Protein AF-A0A1D2MEU1-F1 (afdb_monomer)

Secondary structure (DSSP, 8-state):
--HHHHHHHHHHHHHTS-HHHHHHHHHHHHHHHHHHHHHHHHHHHHHHHHTTT---GGGTTT--HHHHHHHHHHHHHHHHHHHHHHHHHHHHHHHHHHTTHHHHHHHHHHHHHHHT----TTS-HHHHHHHHHHHHHHHHHHHHHHHHHHHIIIII--

Structure (mmCIF, N/CA/C/O backbone):
data_AF-A0A1D2MEU1-F1
#
_entry.id   AF-A0A1D2MEU1-F1
#
loop_
_atom_site.group_PDB
_atom_site.id
_atom_site.type_symbol
_atom_site.label_atom_id
_atom_site.label_alt_id
_atom_site.label_comp_id
_atom_site.label_asym_id
_atom_site.label_entity_id
_atom_site.label_seq_id
_atom_site.pdbx_PDB_ins_code
_atom_site.Cartn_x
_atom_site.Cartn_y
_atom_site.Cartn_z
_atom_site.occupancy
_atom_site.B_iso_or_equiv
_atom_site.auth_seq_id
_atom_site.auth_comp_id
_atom_site.auth_asym_id
_atom_site.auth_atom_id
_atom_site.pdbx_PDB_model_num
ATOM 1 N N . MET A 1 1 ? 34.709 -30.622 0.013 1.00 57.91 1 MET A N 1
ATOM 2 C CA . MET A 1 1 ? 33.712 -29.890 -0.791 1.00 57.91 1 MET A CA 1
ATOM 3 C C . MET A 1 1 ? 33.983 -28.413 -0.569 1.00 57.91 1 MET A C 1
ATOM 5 O O . MET A 1 1 ? 33.952 -27.980 0.578 1.00 57.91 1 MET A O 1
ATOM 9 N N . GLY A 1 2 ? 34.465 -27.713 -1.595 1.00 77.00 2 GLY A N 1
ATOM 10 C CA . GLY A 1 2 ? 34.998 -26.356 -1.444 1.00 77.00 2 GLY A CA 1
ATOM 11 C C . GLY A 1 2 ? 33.881 -25.321 -1.337 1.00 77.00 2 GLY A C 1
ATOM 12 O O . GLY A 1 2 ? 32.861 -25.450 -2.004 1.00 77.00 2 GLY A O 1
ATOM 13 N N . ILE A 1 3 ? 34.087 -24.272 -0.540 1.00 77.25 3 ILE A N 1
ATOM 14 C CA . ILE A 1 3 ? 33.124 -23.171 -0.345 1.00 77.25 3 ILE A CA 1
ATOM 15 C C . ILE A 1 3 ? 32.675 -22.564 -1.693 1.00 77.25 3 ILE A C 1
ATOM 17 O O . ILE A 1 3 ? 31.508 -22.230 -1.859 1.00 77.25 3 ILE A O 1
ATOM 21 N N . GLY A 1 4 ? 33.562 -22.495 -2.695 1.00 82.38 4 GLY A N 1
ATOM 22 C CA . GLY A 1 4 ? 33.220 -22.014 -4.042 1.00 82.38 4 GLY A CA 1
ATOM 23 C C . GLY A 1 4 ? 32.235 -22.909 -4.805 1.00 82.38 4 GLY A C 1
ATOM 24 O O . GLY A 1 4 ? 31.395 -22.407 -5.537 1.00 82.38 4 GLY A O 1
ATOM 25 N N . GLU A 1 5 ? 32.275 -24.222 -4.586 1.00 81.56 5 GLU A N 1
ATOM 26 C CA . GLU A 1 5 ? 31.360 -25.182 -5.215 1.00 81.56 5 GLU A CA 1
ATOM 27 C C . GLU A 1 5 ? 29.946 -25.051 -4.625 1.00 81.56 5 GLU A C 1
ATOM 29 O O . GLU A 1 5 ? 28.956 -25.106 -5.350 1.00 81.56 5 GLU A O 1
ATOM 34 N N . GLN A 1 6 ? 29.860 -24.773 -3.318 1.00 79.69 6 GLN A N 1
ATOM 35 C CA . GLN A 1 6 ? 28.602 -24.463 -2.636 1.00 79.69 6 GLN A CA 1
ATOM 36 C C . GLN A 1 6 ? 28.006 -23.128 -3.105 1.00 79.69 6 GLN A C 1
ATOM 38 O O . GLN A 1 6 ? 26.796 -23.037 -3.286 1.00 79.69 6 GLN A O 1
ATOM 43 N N . ILE A 1 7 ? 28.832 -22.104 -3.349 1.00 82.62 7 ILE A N 1
ATOM 44 C CA . ILE A 1 7 ? 28.368 -20.807 -3.870 1.00 82.62 7 ILE A CA 1
ATOM 45 C C . ILE A 1 7 ? 27.795 -20.961 -5.285 1.00 82.62 7 ILE A C 1
ATOM 47 O O . ILE A 1 7 ? 26.694 -20.480 -5.543 1.00 82.62 7 ILE A O 1
ATOM 51 N N . THR A 1 8 ? 28.475 -21.688 -6.175 1.00 83.88 8 THR A N 1
ATOM 52 C CA . THR A 1 8 ? 27.980 -21.941 -7.539 1.00 83.88 8 THR A CA 1
ATOM 53 C C . THR A 1 8 ? 26.703 -22.788 -7.537 1.00 83.88 8 THR A C 1
ATOM 55 O O . THR A 1 8 ? 25.780 -22.535 -8.313 1.00 83.88 8 THR A O 1
ATOM 58 N N . GLN A 1 9 ? 26.601 -23.771 -6.635 1.00 82.94 9 GLN A N 1
ATOM 59 C CA . GLN A 1 9 ? 25.366 -24.540 -6.444 1.00 82.94 9 GLN A CA 1
ATOM 60 C C . GLN A 1 9 ? 24.212 -23.655 -5.959 1.00 82.94 9 GLN A C 1
ATOM 62 O O . GLN A 1 9 ? 23.107 -23.753 -6.480 1.00 82.94 9 GLN A O 1
ATOM 67 N N . LEU A 1 10 ? 24.460 -22.740 -5.022 1.00 81.25 10 LEU A N 1
ATOM 68 C CA . LEU A 1 10 ? 23.438 -21.792 -4.580 1.00 81.25 10 LEU A CA 1
ATOM 69 C C . LEU A 1 10 ? 23.028 -20.832 -5.705 1.00 81.25 10 LEU A C 1
ATOM 71 O O . LEU A 1 10 ? 21.837 -20.613 -5.902 1.00 81.25 10 LEU A O 1
ATOM 75 N N . GLN A 1 11 ? 23.976 -20.304 -6.483 1.00 82.62 11 GLN A N 1
ATOM 76 C CA . GLN A 1 11 ? 23.684 -19.414 -7.615 1.00 82.62 11 GLN A CA 1
ATOM 77 C C . GLN A 1 11 ? 22.830 -20.100 -8.686 1.00 82.62 11 GLN A C 1
ATOM 79 O O . GLN A 1 11 ? 21.817 -19.549 -9.108 1.00 82.62 11 GLN A O 1
ATOM 84 N N . THR A 1 12 ? 23.180 -21.330 -9.063 1.00 81.44 12 THR A N 1
ATOM 85 C CA . THR A 1 12 ? 22.402 -22.119 -10.033 1.00 81.44 12 THR A CA 1
ATOM 86 C C . THR A 1 12 ? 21.013 -22.481 -9.504 1.00 81.44 12 THR A C 1
ATOM 88 O O . THR A 1 12 ? 20.041 -22.446 -10.259 1.00 81.44 12 THR A O 1
ATOM 91 N N . MET A 1 13 ? 20.879 -22.750 -8.199 1.00 82.00 13 MET A N 1
ATOM 92 C CA . MET A 1 13 ? 19.567 -22.900 -7.566 1.00 82.00 13 MET A CA 1
ATOM 93 C C . MET A 1 13 ? 18.738 -21.610 -7.644 1.00 82.00 13 MET A C 1
ATOM 95 O O . MET A 1 13 ? 17.560 -21.687 -7.987 1.00 82.00 13 MET A O 1
ATOM 99 N N . PHE A 1 14 ? 19.321 -20.436 -7.383 1.00 79.25 14 PHE A N 1
ATOM 100 C CA . PHE A 1 14 ? 18.612 -19.152 -7.479 1.00 79.25 14 PHE A CA 1
ATOM 101 C C . PHE A 1 14 ? 18.183 -18.811 -8.912 1.00 79.25 14 PHE A C 1
ATOM 103 O O . PHE A 1 14 ? 17.045 -18.394 -9.115 1.00 79.25 14 PHE A O 1
ATOM 110 N N . GLU A 1 15 ? 19.045 -19.032 -9.905 1.00 82.44 15 GLU A N 1
ATOM 111 C CA . GLU A 1 15 ? 18.715 -18.799 -11.321 1.00 82.44 15 GLU A CA 1
ATOM 112 C C . GLU A 1 15 ? 17.618 -19.739 -11.839 1.00 82.44 15 GLU A C 1
ATOM 114 O O . GLU A 1 15 ? 16.881 -19.388 -12.759 1.00 82.44 15 GLU A O 1
ATOM 119 N N . SER A 1 16 ? 17.468 -20.918 -11.229 1.00 83.69 16 SER A N 1
ATOM 120 C CA . SER A 1 16 ? 16.420 -21.878 -11.593 1.00 83.69 16 SER A CA 1
ATOM 121 C C . SER A 1 16 ? 15.015 -21.492 -11.105 1.00 83.69 16 SER A C 1
ATOM 123 O O . SER A 1 16 ? 14.037 -22.125 -11.513 1.00 83.69 16 SER A O 1
ATOM 125 N N . ILE A 1 17 ? 14.885 -20.471 -10.246 1.00 85.69 17 ILE A N 1
ATOM 126 C CA . ILE A 1 17 ? 13.589 -20.034 -9.713 1.00 85.69 17 ILE A CA 1
ATOM 127 C C . ILE A 1 17 ? 12.819 -19.291 -10.815 1.00 85.69 17 ILE A C 1
ATOM 129 O O . ILE A 1 17 ? 13.251 -18.226 -11.260 1.00 85.69 17 ILE A O 1
ATOM 133 N N . PRO A 1 18 ? 11.645 -19.788 -11.244 1.00 89.56 18 PRO A N 1
ATOM 134 C CA . PRO A 1 18 ? 10.886 -19.122 -12.287 1.00 89.56 18 PRO A CA 1
ATOM 135 C C . PRO A 1 18 ? 10.289 -17.802 -11.759 1.00 89.56 18 PRO A C 1
ATOM 137 O O . PRO A 1 18 ? 9.826 -17.751 -10.613 1.00 89.56 18 PRO A O 1
ATOM 140 N N . PRO A 1 19 ? 10.205 -16.740 -12.587 1.00 87.06 19 PRO A N 1
ATOM 141 C CA . PRO A 1 19 ? 9.658 -15.441 -12.174 1.00 87.06 19 PRO A CA 1
ATOM 142 C C . PRO A 1 19 ? 8.231 -15.516 -11.613 1.00 87.06 19 PRO A C 1
ATOM 144 O O . PRO A 1 19 ? 7.859 -14.759 -10.718 1.00 87.06 19 PRO A O 1
ATOM 147 N N . THR A 1 20 ? 7.436 -16.473 -12.097 1.00 89.38 20 THR A N 1
ATOM 148 C CA . THR A 1 20 ? 6.081 -16.740 -11.603 1.00 89.38 20 THR A CA 1
ATOM 149 C C . THR A 1 20 ? 6.073 -17.174 -10.139 1.00 89.38 20 THR A C 1
ATOM 151 O O . THR A 1 20 ? 5.211 -16.731 -9.383 1.00 89.38 20 THR A O 1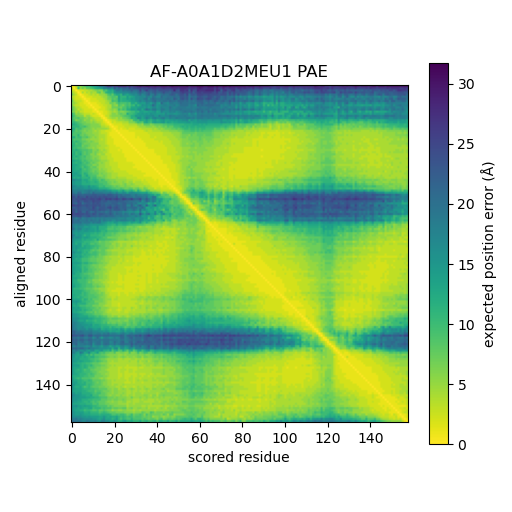
ATOM 154 N N . SER A 1 21 ? 7.044 -17.981 -9.702 1.00 91.56 21 SER A N 1
ATOM 155 C CA . SER A 1 21 ? 7.166 -18.382 -8.296 1.00 91.56 21 SER A CA 1
ATOM 156 C C . SER A 1 21 ? 7.490 -17.197 -7.393 1.00 91.56 21 SER A C 1
ATOM 158 O O . SER A 1 21 ? 6.950 -17.114 -6.290 1.00 91.56 21 SER A O 1
ATOM 160 N N . ILE A 1 22 ? 8.317 -16.254 -7.857 1.00 90.62 22 ILE A N 1
ATOM 161 C CA . ILE A 1 22 ? 8.639 -15.031 -7.105 1.00 90.62 22 ILE A CA 1
ATOM 162 C C . ILE A 1 22 ? 7.372 -14.195 -6.905 1.00 90.62 22 ILE A C 1
ATOM 164 O O . ILE A 1 22 ? 7.064 -13.813 -5.778 1.00 90.62 22 ILE A O 1
ATOM 168 N N . TYR A 1 23 ? 6.599 -13.981 -7.974 1.00 91.31 23 TYR A N 1
ATOM 169 C CA . TYR A 1 23 ? 5.332 -13.251 -7.905 1.00 91.31 23 TYR A CA 1
ATOM 170 C C . TYR A 1 23 ? 4.365 -13.870 -6.886 1.00 91.31 23 TYR A C 1
ATOM 172 O O . TYR A 1 23 ? 3.893 -13.180 -5.982 1.00 91.31 23 TYR A O 1
ATOM 180 N N . TRP A 1 24 ? 4.109 -15.178 -6.983 1.00 93.38 24 TRP A N 1
ATOM 181 C CA . TRP A 1 24 ? 3.192 -15.855 -6.062 1.00 93.38 24 TRP A CA 1
ATOM 182 C C . TRP A 1 24 ? 3.694 -15.845 -4.621 1.00 93.38 24 TRP A C 1
ATOM 184 O O . TRP A 1 24 ? 2.890 -15.681 -3.708 1.00 93.38 24 TRP A O 1
ATOM 194 N N . THR A 1 25 ? 5.007 -15.953 -4.412 1.00 94.38 25 THR A N 1
ATOM 195 C CA . THR A 1 25 ? 5.605 -15.851 -3.075 1.00 94.38 25 THR A CA 1
ATOM 196 C C . THR A 1 25 ? 5.344 -14.476 -2.465 1.00 94.38 25 THR A C 1
ATOM 198 O O . THR A 1 25 ? 4.894 -14.396 -1.326 1.00 94.38 25 THR A O 1
ATOM 201 N N . ILE A 1 26 ? 5.553 -13.397 -3.228 1.00 93.81 26 ILE A N 1
ATOM 202 C CA . ILE A 1 26 ? 5.286 -12.025 -2.770 1.00 93.81 26 ILE A CA 1
ATOM 203 C C . ILE A 1 26 ? 3.807 -11.854 -2.412 1.00 93.81 26 ILE A C 1
ATOM 205 O O . ILE A 1 26 ? 3.497 -11.356 -1.332 1.00 93.81 26 ILE A O 1
ATOM 209 N N . ILE A 1 27 ? 2.899 -12.309 -3.281 1.00 94.06 27 ILE A N 1
ATOM 210 C CA . ILE A 1 27 ? 1.456 -12.245 -3.023 1.00 94.06 27 ILE A CA 1
ATOM 211 C C . ILE A 1 27 ? 1.112 -12.995 -1.733 1.00 94.06 27 ILE A C 1
ATOM 213 O O . ILE A 1 27 ? 0.474 -12.425 -0.853 1.00 94.06 27 ILE A O 1
ATOM 217 N N . VAL A 1 28 ? 1.570 -14.239 -1.573 1.00 95.62 28 VAL A N 1
ATOM 218 C CA . VAL A 1 28 ? 1.309 -15.025 -0.358 1.00 95.62 28 VAL A CA 1
ATOM 219 C C . VAL A 1 28 ? 1.839 -14.318 0.889 1.00 95.62 28 VAL A C 1
ATOM 221 O O . VAL A 1 28 ? 1.107 -14.231 1.871 1.00 95.62 28 VAL A O 1
ATOM 224 N N . CYS A 1 29 ? 3.057 -13.772 0.856 1.00 95.62 29 CYS A N 1
ATOM 225 C CA . CYS A 1 29 ? 3.617 -13.030 1.986 1.00 95.62 29 CYS A CA 1
ATOM 226 C C . CYS A 1 29 ? 2.741 -11.831 2.380 1.00 95.62 29 CYS A C 1
ATOM 228 O O . CYS A 1 29 ? 2.408 -11.699 3.555 1.00 95.62 29 CYS A O 1
ATOM 230 N N . ILE A 1 30 ? 2.303 -11.022 1.408 1.00 94.50 30 ILE A N 1
ATOM 231 C CA . ILE A 1 30 ? 1.427 -9.859 1.644 1.00 94.50 30 ILE A CA 1
ATOM 232 C C . ILE A 1 30 ? 0.097 -10.291 2.275 1.00 94.50 30 ILE A C 1
ATOM 234 O O . ILE A 1 30 ? -0.372 -9.686 3.236 1.00 94.50 30 ILE A O 1
ATOM 238 N N . TRP A 1 31 ? -0.524 -11.355 1.756 1.00 95.12 31 TRP A N 1
ATOM 239 C CA . TRP A 1 31 ? -1.784 -11.864 2.305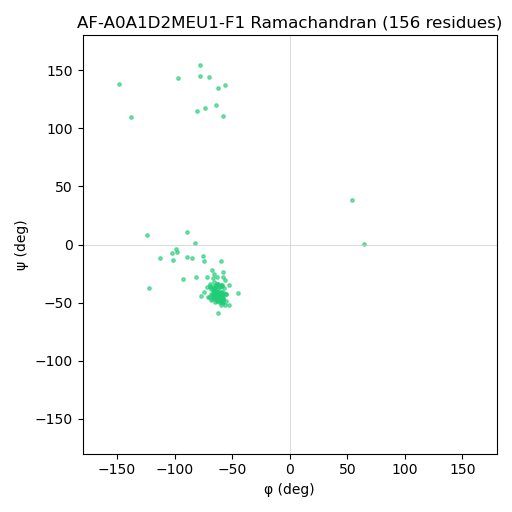 1.00 95.12 31 TRP A CA 1
ATOM 240 C C . TRP A 1 31 ? -1.614 -12.426 3.718 1.00 95.12 31 TRP A C 1
ATOM 242 O O . TRP A 1 31 ? -2.487 -12.231 4.560 1.00 95.12 31 TRP A O 1
ATOM 252 N N . VAL A 1 32 ? -0.510 -13.123 3.994 1.00 97.00 32 VAL A N 1
ATOM 253 C CA . VAL A 1 32 ? -0.217 -13.663 5.330 1.00 97.00 32 VAL A CA 1
ATOM 254 C C . VAL A 1 32 ? -0.005 -12.536 6.339 1.00 97.00 32 VAL A C 1
ATOM 256 O O . VAL A 1 32 ? -0.558 -12.607 7.436 1.00 97.00 32 VAL A O 1
ATOM 259 N N . GLU A 1 33 ? 0.742 -11.496 5.968 1.00 95.25 33 GLU A N 1
ATOM 260 C CA . GLU A 1 33 ? 0.940 -10.297 6.789 1.00 95.25 33 GLU A CA 1
ATOM 261 C C . GLU A 1 33 ? -0.397 -9.610 7.097 1.00 95.25 33 GLU A C 1
ATOM 263 O O . GLU A 1 33 ? -0.733 -9.419 8.265 1.00 95.25 33 GLU A O 1
ATOM 268 N N . TYR A 1 34 ? -1.225 -9.372 6.076 1.00 95.19 34 TYR A N 1
ATOM 269 C CA . TYR A 1 34 ? -2.562 -8.801 6.255 1.00 95.19 34 TYR A CA 1
ATOM 270 C C . TYR A 1 34 ? -3.450 -9.646 7.182 1.00 95.19 34 TYR A C 1
ATOM 272 O O . TYR A 1 34 ? -4.103 -9.125 8.085 1.00 95.19 34 TYR A O 1
ATOM 280 N N . LEU A 1 35 ? -3.482 -10.970 6.991 1.00 95.69 35 LEU A N 1
ATOM 281 C CA . LEU A 1 35 ? -4.273 -11.863 7.844 1.00 95.69 35 LEU A CA 1
ATOM 282 C C . LEU A 1 35 ? -3.781 -11.850 9.295 1.00 95.69 35 LEU A C 1
ATOM 284 O O . LEU A 1 35 ? -4.588 -11.987 10.220 1.00 95.69 35 LEU A O 1
ATOM 288 N N . PHE A 1 36 ? -2.476 -11.686 9.499 1.00 96.50 36 PHE A N 1
ATOM 289 C CA . PHE A 1 36 ? -1.890 -11.557 10.824 1.00 96.50 36 PHE A CA 1
ATOM 290 C C . PHE A 1 36 ? -2.311 -10.247 11.505 1.00 96.50 36 PHE A C 1
ATOM 292 O O . PHE A 1 36 ? -2.764 -10.286 12.653 1.00 96.50 36 PHE A O 1
ATOM 299 N N . GLU A 1 37 ? -2.250 -9.113 10.807 1.00 94.00 37 GLU A N 1
ATOM 300 C CA . GLU A 1 37 ? -2.729 -7.825 11.330 1.00 94.00 37 GLU A CA 1
ATOM 301 C C . GLU A 1 37 ? -4.232 -7.854 11.625 1.00 94.00 37 GLU A C 1
ATOM 303 O O . GLU A 1 37 ? -4.659 -7.521 12.736 1.00 94.00 37 GLU A O 1
ATOM 308 N N . LEU A 1 38 ? -5.033 -8.389 10.699 1.00 94.44 38 LEU A N 1
ATOM 309 C CA . LEU A 1 38 ? -6.471 -8.563 10.887 1.00 94.44 38 LEU A CA 1
ATOM 310 C C . LEU A 1 38 ? -6.777 -9.410 12.131 1.00 94.44 38 LEU A C 1
ATOM 312 O O . LEU A 1 38 ? -7.672 -9.082 12.918 1.00 94.44 38 LEU A O 1
ATOM 316 N N . TYR A 1 39 ? -6.020 -10.487 12.350 1.00 94.81 39 TYR A N 1
ATOM 317 C CA . TYR A 1 39 ? -6.140 -11.311 13.550 1.00 94.81 39 TYR A CA 1
ATOM 318 C C . TYR A 1 39 ? -5.852 -10.515 14.834 1.00 94.81 39 TYR A C 1
ATOM 320 O O . TYR A 1 39 ? -6.606 -10.632 15.812 1.00 94.81 39 TYR A O 1
ATOM 328 N N . LEU A 1 40 ? -4.808 -9.681 14.846 1.00 94.25 40 LEU A N 1
ATOM 329 C CA . LEU A 1 40 ? -4.493 -8.815 15.987 1.00 94.25 40 LEU A CA 1
ATOM 330 C C . LEU A 1 40 ? -5.606 -7.791 16.238 1.00 94.25 40 LEU A C 1
ATOM 332 O O . LEU A 1 40 ? -6.058 -7.654 17.380 1.00 94.25 40 LEU A O 1
ATOM 336 N N . CYS A 1 41 ? -6.117 -7.159 15.182 1.00 92.94 41 CYS A N 1
ATOM 337 C CA . CYS A 1 41 ? -7.238 -6.225 15.241 1.00 92.94 41 CYS A CA 1
ATOM 338 C C . CYS A 1 41 ? -8.495 -6.876 15.840 1.00 92.94 41 CYS A C 1
ATOM 340 O O . CYS A 1 41 ? -9.096 -6.328 16.770 1.00 92.94 41 CYS A O 1
ATOM 342 N N . ILE A 1 42 ? -8.853 -8.086 15.398 1.00 92.19 42 ILE A N 1
ATOM 343 C CA . ILE A 1 42 ? -9.978 -8.854 15.958 1.00 92.19 42 ILE A CA 1
ATOM 344 C C . ILE A 1 42 ? -9.750 -9.159 17.444 1.00 92.19 42 ILE A C 1
ATOM 346 O O . ILE A 1 42 ? -10.677 -9.064 18.260 1.00 92.19 42 ILE A O 1
ATOM 350 N N . ARG A 1 43 ? -8.523 -9.520 17.826 1.00 91.88 43 ARG A N 1
ATOM 351 C CA . ARG A 1 43 ? -8.184 -9.817 19.221 1.00 91.88 43 ARG A CA 1
ATOM 352 C C . ARG A 1 43 ? -8.291 -8.572 20.103 1.00 91.88 43 ARG A C 1
ATOM 354 O O . ARG A 1 43 ? -8.862 -8.660 21.191 1.00 91.88 43 ARG A O 1
ATOM 361 N N . GLN A 1 44 ? -7.813 -7.424 19.635 1.00 89.06 44 GLN A N 1
ATOM 362 C CA . GLN A 1 44 ? -7.935 -6.150 20.345 1.00 89.06 44 GLN A CA 1
ATOM 363 C C . GLN A 1 44 ? -9.404 -5.730 20.490 1.00 89.06 44 GLN A C 1
ATOM 365 O O . GLN A 1 44 ? -9.839 -5.336 21.574 1.00 89.06 44 GLN A O 1
ATOM 370 N N . ARG A 1 45 ? -10.216 -5.950 19.451 1.00 88.88 45 ARG A N 1
ATOM 371 C CA . ARG A 1 45 ? -11.664 -5.720 19.498 1.00 88.88 45 ARG A CA 1
ATOM 372 C C . ARG A 1 45 ? -12.370 -6.553 20.566 1.00 88.88 45 ARG A C 1
ATOM 374 O O . ARG A 1 45 ? -13.220 -6.035 21.291 1.00 88.88 45 ARG A O 1
ATOM 381 N N . ARG A 1 46 ? -11.997 -7.828 20.725 1.00 87.94 46 ARG A N 1
ATOM 382 C CA . ARG A 1 46 ? -12.535 -8.680 21.803 1.00 87.94 46 ARG A CA 1
ATOM 383 C C . ARG A 1 46 ? -12.233 -8.121 23.194 1.00 87.94 46 ARG A C 1
ATOM 385 O O . ARG A 1 46 ? -13.076 -8.247 24.082 1.00 87.94 46 ARG A O 1
ATOM 392 N N . ILE A 1 47 ? -11.078 -7.483 23.387 1.00 86.25 47 ILE A N 1
ATOM 393 C CA . ILE A 1 47 ? -10.728 -6.841 24.661 1.00 86.25 47 ILE A CA 1
ATOM 394 C C . ILE A 1 47 ? -11.660 -5.654 24.927 1.00 86.25 47 ILE A C 1
ATOM 396 O O . ILE A 1 47 ? -12.199 -5.560 26.027 1.00 86.25 47 ILE A O 1
ATOM 400 N N . TYR A 1 48 ? -11.938 -4.806 23.931 1.00 83.44 48 TYR A N 1
ATOM 401 C CA . TYR A 1 48 ? -12.878 -3.690 24.104 1.00 83.44 48 TYR A CA 1
ATOM 402 C C . TYR A 1 48 ? -14.294 -4.145 24.479 1.00 83.44 48 TYR A C 1
ATOM 404 O O . TYR A 1 48 ? -14.954 -3.488 25.283 1.00 83.44 48 TYR A O 1
ATOM 412 N N . PHE A 1 49 ? -14.761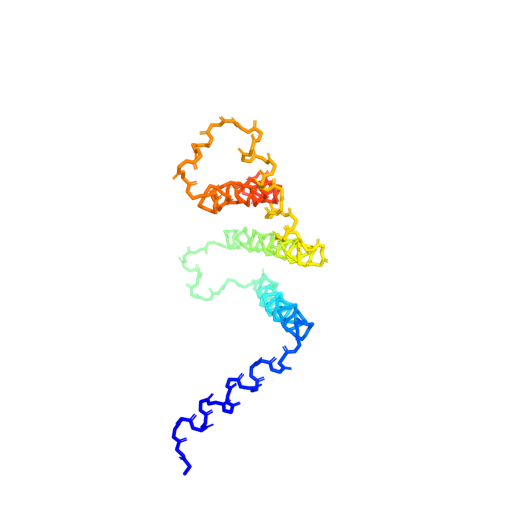 -5.281 23.954 1.00 79.19 49 PHE A N 1
ATOM 413 C CA . PHE A 1 49 ? -16.053 -5.850 24.353 1.00 79.19 49 PHE A CA 1
ATOM 414 C C . PHE A 1 49 ? -16.021 -6.497 25.740 1.00 79.19 49 PHE A C 1
ATOM 416 O O . PHE A 1 49 ? -16.951 -6.318 26.522 1.00 79.19 49 PHE A O 1
ATOM 423 N N . THR A 1 50 ? -14.949 -7.213 26.077 1.00 80.12 50 THR A N 1
ATOM 424 C CA . THR A 1 50 ? -14.833 -7.899 27.377 1.00 80.12 50 THR A CA 1
ATOM 425 C C . THR A 1 50 ? -14.673 -6.905 28.530 1.00 80.12 50 THR A C 1
ATOM 427 O O . THR A 1 50 ? -15.199 -7.119 29.622 1.00 80.12 50 THR A O 1
ATOM 430 N N . SER A 1 51 ? -13.996 -5.784 28.282 1.00 72.31 51 SER A N 1
ATOM 431 C CA . SER A 1 51 ? -13.756 -4.732 29.272 1.00 72.31 51 SER A CA 1
ATOM 432 C C . SER A 1 51 ? -14.931 -3.758 29.437 1.00 72.31 51 SER A C 1
ATOM 434 O O . SER A 1 51 ? -14.836 -2.844 30.248 1.00 72.31 51 SER A O 1
ATOM 436 N N . ALA A 1 52 ? -16.048 -3.943 28.718 1.00 61.84 52 ALA A N 1
ATOM 437 C CA . ALA A 1 52 ? -17.154 -2.982 28.643 1.00 61.84 52 ALA A CA 1
ATOM 438 C C . ALA A 1 52 ? -17.801 -2.603 29.989 1.00 61.84 52 ALA A C 1
ATOM 440 O O . ALA A 1 52 ? -18.355 -1.519 30.092 1.00 61.84 52 ALA A O 1
ATOM 441 N N . ASN A 1 53 ? -17.696 -3.449 31.021 1.00 58.94 53 ASN A N 1
ATOM 442 C CA . ASN A 1 53 ? -18.375 -3.248 32.311 1.00 58.94 53 ASN A CA 1
ATOM 443 C C . ASN A 1 53 ? -17.436 -3.237 33.530 1.00 58.94 53 ASN A C 1
ATOM 445 O O . ASN A 1 53 ? -17.905 -3.276 34.669 1.00 58.94 53 ASN A O 1
ATOM 449 N N . LYS A 1 54 ? -16.111 -3.245 33.333 1.00 63.00 54 LYS A N 1
ATOM 450 C CA . LYS A 1 54 ? -15.149 -3.296 34.444 1.00 63.00 54 LYS A CA 1
ATOM 451 C C . LYS A 1 54 ? -13.986 -2.351 34.194 1.00 63.00 54 LYS A C 1
ATOM 453 O O . LYS A 1 54 ? -13.125 -2.628 33.366 1.00 63.00 54 LYS A O 1
ATOM 458 N N . LEU A 1 55 ? -13.938 -1.277 34.979 1.00 62.75 55 LEU A N 1
ATOM 459 C CA . LEU A 1 55 ? -12.753 -0.440 35.083 1.00 62.75 55 LEU A CA 1
ATOM 460 C C . LEU A 1 55 ? -11.624 -1.296 35.689 1.00 62.75 55 LEU A C 1
ATOM 462 O O . LEU A 1 55 ? -11.820 -1.829 36.792 1.00 62.75 55 LEU A O 1
ATOM 466 N N . PRO A 1 56 ? -10.489 -1.498 34.993 1.00 69.44 56 PRO A N 1
ATOM 467 C CA . PRO A 1 56 ? -9.406 -2.318 35.519 1.00 69.44 56 PRO A CA 1
ATOM 468 C C . PRO A 1 56 ? -8.955 -1.773 36.875 1.00 69.44 56 PRO A C 1
ATOM 470 O O . PRO A 1 56 ? -8.807 -0.564 37.033 1.00 69.44 56 PRO A O 1
ATOM 473 N N . THR A 1 57 ? -8.717 -2.654 37.850 1.00 65.06 57 THR A N 1
ATOM 474 C CA . THR A 1 57 ? -8.280 -2.297 39.210 1.00 65.06 57 THR A CA 1
ATOM 475 C C . THR A 1 57 ? -7.161 -1.242 39.263 1.00 65.06 57 THR A C 1
ATOM 477 O O . THR A 1 57 ? -7.297 -0.333 40.073 1.00 65.06 57 THR A O 1
ATOM 480 N N . PRO A 1 58 ? -6.118 -1.273 38.401 1.00 69.50 58 PRO A N 1
ATOM 481 C CA . PRO A 1 58 ? -5.063 -0.249 38.421 1.00 69.50 58 PRO A CA 1
ATOM 482 C C . PRO A 1 58 ? -5.470 1.118 37.842 1.00 69.50 58 PRO A C 1
ATOM 484 O O . PRO A 1 58 ? -4.751 2.091 38.022 1.00 69.50 58 PRO A O 1
ATOM 487 N N . LEU A 1 59 ? -6.592 1.212 37.125 1.00 66.44 59 LEU A N 1
ATOM 488 C CA . LEU A 1 59 ? -7.055 2.438 36.459 1.00 66.44 59 LEU A CA 1
ATOM 489 C C . LEU A 1 59 ? -8.180 3.148 37.225 1.00 66.44 59 LEU A C 1
ATOM 491 O O . LEU A 1 59 ? -8.544 4.264 36.861 1.00 66.44 59 LEU A O 1
ATOM 495 N N . LYS A 1 60 ? -8.713 2.525 38.286 1.00 67.69 60 LYS A N 1
ATOM 496 C CA . LYS A 1 60 ? -9.809 3.078 39.097 1.00 67.69 60 LYS A CA 1
ATOM 497 C C . LYS A 1 60 ? -9.486 4.432 39.726 1.00 67.69 60 LYS A C 1
ATOM 499 O O . LYS A 1 60 ? -10.377 5.268 39.807 1.00 67.69 60 LYS A O 1
ATOM 504 N N . ASP A 1 61 ? -8.233 4.646 40.115 1.00 72.81 61 ASP A N 1
ATOM 505 C CA . ASP A 1 61 ? -7.815 5.864 40.820 1.00 72.81 61 ASP A CA 1
ATOM 506 C C . ASP A 1 61 ? -7.383 6.991 39.864 1.00 72.81 61 ASP A C 1
ATOM 508 O O . ASP A 1 61 ? -7.211 8.134 40.281 1.00 72.81 61 ASP A O 1
ATOM 512 N N . HIS A 1 62 ? -7.227 6.688 38.569 1.00 76.00 62 HIS A N 1
ATOM 513 C CA . HIS A 1 62 ? -6.715 7.623 37.559 1.00 76.00 62 HIS A CA 1
ATOM 514 C C . HIS A 1 62 ? -7.755 8.039 36.511 1.00 76.00 62 HIS A C 1
ATOM 516 O O . HIS A 1 62 ? -7.502 8.958 35.733 1.00 76.00 62 HIS A O 1
ATOM 522 N N . MET A 1 63 ? -8.909 7.370 36.453 1.00 78.25 63 MET A N 1
ATOM 523 C CA . MET A 1 63 ? -9.899 7.569 35.398 1.00 78.25 63 MET A CA 1
ATOM 524 C C . MET A 1 63 ? -11.319 7.343 35.916 1.00 78.25 63 MET A C 1
ATOM 526 O O . MET A 1 63 ? -11.591 6.389 36.639 1.00 78.25 63 MET A O 1
ATOM 530 N N . THR A 1 64 ? -12.251 8.200 35.500 1.00 81.06 64 THR A N 1
ATOM 531 C CA . THR A 1 64 ? -13.681 8.000 35.754 1.00 81.06 64 THR A CA 1
ATOM 532 C C . THR A 1 64 ? -14.260 6.958 34.793 1.00 81.06 64 THR A C 1
ATOM 534 O O . THR A 1 64 ? -13.763 6.760 33.682 1.00 81.06 64 THR A O 1
ATOM 537 N N . LEU A 1 65 ? -15.348 6.298 35.200 1.00 80.69 65 LEU A N 1
ATOM 538 C CA . LEU A 1 65 ? -16.046 5.323 34.354 1.00 80.69 65 LEU A CA 1
ATOM 539 C C . LEU A 1 65 ? -16.500 5.935 33.014 1.00 80.69 65 LEU A C 1
ATOM 541 O O . LEU A 1 65 ? -16.396 5.285 31.980 1.00 80.69 65 LEU A O 1
ATOM 545 N N . GLU A 1 66 ? -16.931 7.198 33.028 1.00 82.50 66 GLU A N 1
ATOM 546 C CA . GLU A 1 66 ? -17.369 7.926 31.832 1.00 82.50 66 GLU A CA 1
ATOM 547 C C . GLU A 1 66 ? -16.225 8.135 30.826 1.00 82.50 66 GLU A C 1
ATOM 549 O O . GLU A 1 66 ? -16.384 7.877 29.632 1.00 82.50 66 GLU A O 1
ATOM 554 N N . THR A 1 67 ? -15.045 8.549 31.298 1.00 83.31 67 THR A N 1
ATOM 555 C CA . THR A 1 67 ? -13.865 8.727 30.437 1.00 83.31 67 THR A CA 1
ATOM 556 C C . THR A 1 67 ? -13.399 7.394 29.854 1.00 83.31 67 THR A C 1
ATOM 558 O O . THR A 1 67 ? -13.017 7.330 28.686 1.00 83.31 67 THR A O 1
ATOM 561 N N . PHE A 1 68 ? -13.485 6.310 30.631 1.00 83.88 68 PHE A N 1
ATOM 562 C CA . PHE A 1 68 ? -13.168 4.969 30.144 1.00 83.88 68 PHE A CA 1
ATOM 563 C C . PHE A 1 68 ? -14.128 4.500 29.054 1.00 83.88 68 PHE A C 1
ATOM 565 O O . PHE A 1 68 ? -13.696 3.936 28.049 1.00 83.88 68 PHE A O 1
ATOM 572 N N . GLU A 1 69 ? -15.425 4.734 29.236 1.00 84.25 69 GLU A N 1
ATOM 573 C CA . GLU A 1 69 ? -16.426 4.340 28.254 1.00 84.25 69 GLU A CA 1
ATOM 574 C C . GLU A 1 69 ? -16.276 5.127 26.947 1.00 84.25 69 GLU A C 1
ATOM 576 O O . GLU A 1 69 ? -16.272 4.515 25.877 1.00 84.25 69 GLU A O 1
ATOM 581 N N . LYS A 1 70 ? -16.031 6.442 27.027 1.00 85.56 70 LYS A N 1
ATOM 582 C CA . LYS A 1 70 ? -15.692 7.274 25.860 1.00 85.56 70 LYS A CA 1
ATOM 583 C C . LYS A 1 70 ? -14.447 6.754 25.134 1.00 85.56 70 LYS A C 1
ATOM 585 O O . LYS A 1 70 ? -14.490 6.539 23.925 1.00 85.56 70 LYS A O 1
ATOM 590 N N . ALA A 1 71 ? -13.370 6.458 25.867 1.00 85.50 71 ALA A N 1
ATOM 591 C CA . ALA A 1 71 ? -12.146 5.897 25.291 1.00 85.50 71 ALA A CA 1
ATOM 592 C C . ALA A 1 71 ? -12.364 4.508 24.661 1.00 85.50 71 ALA A C 1
ATOM 594 O O . ALA A 1 71 ? -11.747 4.177 23.648 1.00 85.50 71 ALA A O 1
ATOM 595 N N . ARG A 1 72 ? -13.252 3.687 25.235 1.00 86.88 72 ARG A N 1
ATOM 596 C CA . ARG A 1 72 ? -13.605 2.360 24.713 1.00 86.88 72 ARG A CA 1
ATOM 597 C C . ARG A 1 72 ? -14.366 2.452 23.395 1.00 86.88 72 ARG A C 1
ATOM 599 O O . ARG A 1 72 ? -14.027 1.716 22.473 1.00 86.88 72 ARG A O 1
ATOM 606 N N .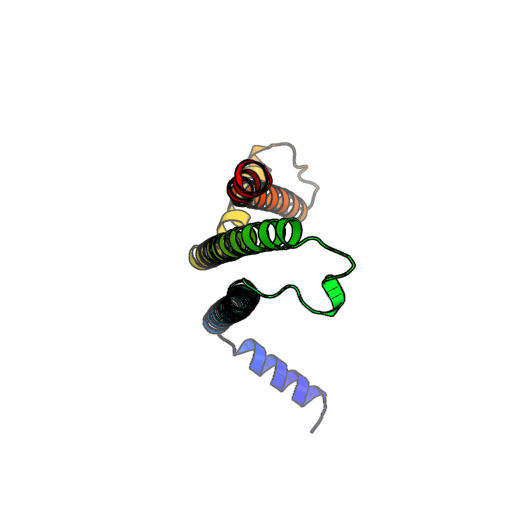 VAL A 1 73 ? -15.382 3.312 23.317 1.00 87.06 73 VAL A N 1
ATOM 607 C CA . VAL A 1 73 ? -16.161 3.527 22.086 1.00 87.06 73 VAL A CA 1
ATOM 608 C C . VAL A 1 73 ? -15.245 4.051 20.983 1.00 87.06 73 VAL A C 1
ATOM 610 O O . VAL A 1 73 ? -15.139 3.409 19.942 1.00 87.06 73 VAL A O 1
ATOM 613 N N . TYR A 1 74 ? -14.453 5.086 21.279 1.00 89.25 74 TYR A N 1
ATOM 614 C CA . TYR A 1 74 ? -13.441 5.602 20.354 1.00 89.25 74 TYR A CA 1
ATOM 615 C C . TYR A 1 74 ? -12.450 4.516 19.896 1.00 89.25 74 TYR A C 1
ATOM 617 O O . TYR A 1 74 ? -12.138 4.399 18.713 1.00 89.25 74 TYR A O 1
ATOM 625 N N . GLY A 1 75 ? -11.979 3.662 20.812 1.00 88.69 75 GLY A N 1
ATOM 626 C CA . GLY A 1 75 ? -11.093 2.545 20.479 1.00 88.69 75 GLY A CA 1
ATOM 627 C C . GLY A 1 75 ? -11.725 1.514 19.534 1.00 88.69 75 GLY A C 1
ATOM 628 O O . GLY A 1 75 ? -11.025 0.954 18.688 1.00 88.69 75 GLY A O 1
ATOM 629 N N . ILE A 1 76 ? -13.036 1.276 19.641 1.00 88.88 76 ILE A N 1
ATOM 630 C CA . ILE A 1 76 ? -13.780 0.397 18.727 1.00 88.88 76 ILE A CA 1
ATOM 631 C C . ILE A 1 76 ? -13.904 1.044 17.347 1.00 88.88 76 ILE A C 1
ATOM 633 O O . ILE A 1 76 ? -13.657 0.368 16.345 1.00 88.88 76 ILE A O 1
ATOM 637 N N . ASP A 1 77 ? -14.241 2.329 17.288 1.00 90.88 77 ASP A N 1
ATOM 638 C CA . ASP A 1 77 ? -14.397 3.051 16.023 1.00 90.88 77 ASP A CA 1
ATOM 639 C C . ASP A 1 77 ? -13.063 3.156 15.279 1.00 90.88 77 ASP A C 1
ATOM 641 O O . ASP A 1 77 ? -12.978 2.813 14.096 1.00 90.88 77 ASP A O 1
ATOM 645 N N . LYS A 1 78 ? -11.981 3.468 16.002 1.00 90.44 78 LYS A N 1
ATOM 646 C CA . LYS A 1 78 ? -10.612 3.437 15.476 1.00 90.44 78 LYS A CA 1
ATOM 647 C C . LYS A 1 78 ? -10.217 2.058 14.952 1.00 90.44 78 LYS A C 1
ATOM 649 O O . LYS A 1 78 ? -9.614 1.955 13.887 1.00 90.44 78 LYS A O 1
ATOM 654 N N . ASN A 1 79 ? -10.565 0.990 15.670 1.00 92.19 79 ASN A N 1
ATOM 655 C CA . ASN A 1 79 ? -10.279 -0.374 15.228 1.00 92.19 79 ASN A CA 1
ATOM 656 C C . ASN A 1 79 ? -11.057 -0.749 13.955 1.00 92.19 79 ASN A C 1
ATOM 658 O O . ASN A 1 79 ? -10.482 -1.356 13.055 1.00 92.19 79 ASN A O 1
ATOM 662 N N . ASN A 1 80 ? -12.333 -0.360 13.849 1.00 90.81 80 ASN A N 1
ATOM 663 C CA . ASN A 1 80 ? -13.126 -0.575 12.634 1.00 90.81 80 ASN A CA 1
ATOM 664 C C . ASN A 1 80 ? -12.507 0.144 11.432 1.00 90.81 80 ASN A C 1
ATOM 666 O O . ASN A 1 80 ? -12.389 -0.447 10.359 1.00 90.81 80 ASN A O 1
ATOM 670 N N . PHE A 1 81 ? -12.088 1.394 11.622 1.00 92.56 81 PHE A N 1
ATOM 671 C CA . PHE A 1 81 ? -11.413 2.151 10.577 1.00 92.56 81 PHE A CA 1
ATOM 672 C C . PHE A 1 81 ? -10.080 1.512 10.170 1.00 92.56 81 PHE A C 1
ATOM 674 O O . PHE A 1 81 ? -9.848 1.360 8.973 1.00 92.56 81 PHE A O 1
ATOM 681 N N . SER A 1 82 ? -9.267 1.048 11.131 1.00 91.50 82 SER A N 1
ATOM 682 C CA . SER A 1 82 ? -8.008 0.329 10.856 1.00 91.50 82 SER A CA 1
ATOM 683 C C . SER A 1 82 ? -8.243 -0.851 9.915 1.00 91.50 82 SER A C 1
ATOM 685 O O . SER A 1 82 ? -7.663 -0.889 8.836 1.00 91.50 82 SER A O 1
ATOM 687 N N . ILE A 1 83 ? -9.201 -1.727 10.244 1.00 92.69 83 ILE A N 1
ATOM 688 C CA . ILE A 1 83 ? -9.531 -2.915 9.438 1.00 92.69 83 ILE A CA 1
ATOM 689 C C . ILE A 1 83 ? -9.924 -2.536 8.001 1.00 92.69 83 ILE A C 1
ATOM 691 O O . ILE A 1 83 ? -9.494 -3.184 7.045 1.00 92.69 83 ILE A O 1
ATOM 695 N N . VAL A 1 84 ? -10.749 -1.497 7.833 1.00 93.19 84 VAL A N 1
ATOM 696 C CA . VAL A 1 84 ? -11.182 -1.034 6.503 1.00 93.19 84 VAL A CA 1
ATOM 697 C C . VAL A 1 84 ? -10.014 -0.424 5.727 1.00 93.19 84 VAL A C 1
ATOM 699 O O . VAL A 1 84 ? -9.861 -0.702 4.537 1.00 93.19 84 VAL A O 1
ATOM 702 N N . SER A 1 85 ? -9.181 0.378 6.389 1.00 93.00 85 SER A N 1
ATOM 703 C CA . SER A 1 85 ? -8.022 1.032 5.777 1.00 93.00 85 SER A CA 1
ATOM 704 C C . SER A 1 85 ? -6.943 0.029 5.349 1.00 93.00 85 SER A C 1
ATOM 706 O O . SER A 1 85 ? -6.446 0.114 4.225 1.00 93.00 85 SER A O 1
ATOM 708 N N . GLU A 1 86 ? -6.659 -0.975 6.183 1.00 93.12 86 GLU A N 1
ATOM 709 C CA . GLU A 1 86 ? -5.742 -2.082 5.894 1.00 93.12 86 GLU A CA 1
ATOM 710 C C . GLU A 1 86 ? -6.253 -2.906 4.710 1.00 93.12 86 GLU A C 1
ATOM 712 O O . GLU A 1 86 ? -5.507 -3.174 3.769 1.00 93.12 86 GLU A O 1
ATOM 717 N N . PHE A 1 87 ? -7.548 -3.247 4.697 1.00 94.00 87 PHE A N 1
ATOM 718 C CA . PHE A 1 87 ? -8.151 -3.971 3.577 1.00 94.00 87 PHE A CA 1
ATOM 719 C C . PHE A 1 87 ? -8.070 -3.175 2.268 1.00 94.00 87 PHE A C 1
ATOM 721 O O . PHE A 1 87 ? -7.713 -3.724 1.226 1.00 94.00 87 PHE A O 1
ATOM 728 N N . TYR A 1 88 ? -8.357 -1.873 2.313 1.00 94.12 88 TYR A N 1
ATOM 729 C CA . TYR A 1 88 ? -8.222 -0.998 1.152 1.00 94.12 88 TYR A CA 1
ATOM 730 C C . TYR A 1 88 ? -6.781 -0.976 0.621 1.00 94.12 88 TYR A C 1
ATOM 732 O O . TYR A 1 88 ? -6.568 -1.191 -0.574 1.00 94.12 88 TYR A O 1
ATOM 740 N N . GLY A 1 89 ? -5.790 -0.781 1.497 1.00 93.12 89 GLY A N 1
ATOM 741 C CA . GLY A 1 89 ? -4.375 -0.782 1.113 1.00 93.12 89 GLY A CA 1
ATOM 742 C C . GLY A 1 89 ? -3.938 -2.117 0.505 1.00 93.12 89 GLY A C 1
ATOM 743 O O . GLY A 1 89 ? -3.285 -2.145 -0.539 1.00 93.12 89 GLY A O 1
ATOM 744 N N . MET A 1 90 ? -4.381 -3.221 1.103 1.00 94.00 90 MET A N 1
ATOM 745 C CA . MET A 1 90 ? -4.133 -4.585 0.639 1.00 94.00 90 MET A CA 1
ATOM 746 C C . MET A 1 90 ? -4.697 -4.827 -0.776 1.00 94.00 90 MET A C 1
ATOM 748 O O . MET A 1 90 ? -3.996 -5.350 -1.653 1.00 94.00 90 MET A O 1
ATOM 752 N N . VAL A 1 91 ? -5.932 -4.383 -1.040 1.00 93.94 91 VAL A N 1
ATOM 753 C CA . VAL A 1 91 ? -6.569 -4.468 -2.366 1.00 93.94 91 VAL A CA 1
ATOM 754 C C . VAL A 1 91 ? -5.821 -3.619 -3.393 1.00 93.94 91 VAL A C 1
ATOM 756 O O . VAL A 1 91 ? -5.548 -4.101 -4.494 1.00 93.94 91 VAL A O 1
ATOM 759 N N . VAL A 1 92 ? -5.452 -2.382 -3.044 1.00 94.56 92 VAL A N 1
ATOM 760 C CA . VAL A 1 92 ? -4.699 -1.490 -3.940 1.00 94.56 92 VAL A CA 1
ATOM 761 C C . VAL A 1 92 ? -3.335 -2.084 -4.283 1.00 94.56 92 VAL A C 1
ATOM 763 O O . VAL A 1 92 ? -2.971 -2.114 -5.458 1.00 94.56 92 VAL A O 1
ATOM 766 N N . LEU A 1 93 ? -2.603 -2.608 -3.297 1.00 93.75 93 LEU A N 1
ATOM 767 C CA . LEU A 1 93 ? -1.301 -3.241 -3.511 1.00 93.75 93 LEU A CA 1
ATOM 768 C C . LEU A 1 93 ? -1.418 -4.482 -4.406 1.00 93.75 93 LEU A C 1
ATOM 770 O O . LEU A 1 93 ? -0.648 -4.645 -5.353 1.00 93.75 93 LEU A O 1
ATOM 774 N N . THR A 1 94 ? -2.421 -5.326 -4.158 1.00 93.81 94 THR A N 1
ATOM 775 C CA . THR A 1 94 ? -2.680 -6.519 -4.978 1.00 93.81 94 THR A CA 1
ATOM 776 C C . THR A 1 94 ? -3.034 -6.142 -6.412 1.00 93.81 94 THR A C 1
ATOM 778 O O . THR A 1 94 ? -2.504 -6.737 -7.350 1.00 93.81 94 THR A O 1
ATOM 781 N N . ALA A 1 95 ? -3.876 -5.124 -6.606 1.00 94.44 95 ALA A N 1
ATOM 782 C CA . ALA A 1 95 ? -4.211 -4.609 -7.929 1.00 94.44 95 ALA A CA 1
ATOM 783 C C . ALA A 1 95 ? -2.979 -4.015 -8.631 1.00 94.44 95 ALA A C 1
ATOM 785 O O . ALA A 1 95 ? -2.754 -4.292 -9.809 1.00 94.44 95 ALA A O 1
ATOM 786 N N . LEU A 1 96 ? -2.147 -3.255 -7.913 1.00 94.38 96 LEU A N 1
ATOM 787 C CA . LEU A 1 96 ? -0.915 -2.676 -8.448 1.00 94.38 96 LEU A CA 1
ATOM 788 C C . LEU A 1 96 ? 0.038 -3.768 -8.951 1.00 94.38 96 LEU A C 1
ATOM 790 O O . LEU A 1 96 ? 0.604 -3.628 -10.033 1.00 94.38 96 LEU A O 1
ATOM 794 N N . LEU A 1 97 ? 0.184 -4.865 -8.206 1.00 93.12 97 LEU A N 1
ATOM 795 C CA . LEU A 1 97 ? 1.005 -6.002 -8.622 1.00 93.12 97 LEU A CA 1
ATOM 796 C C . LEU A 1 97 ? 0.367 -6.781 -9.780 1.0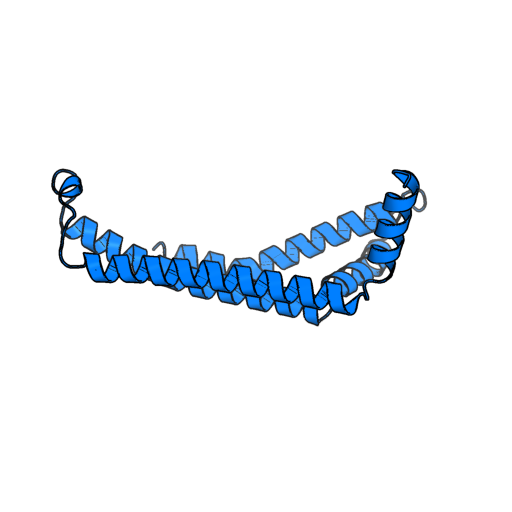0 93.12 97 LEU A C 1
ATOM 798 O O . LEU A 1 97 ? 1.052 -7.100 -10.747 1.00 93.12 97 LEU A O 1
ATOM 802 N N . HIS A 1 98 ? -0.934 -7.070 -9.710 1.00 92.81 98 HIS A N 1
ATOM 803 C CA . HIS A 1 98 ? -1.640 -7.860 -10.722 1.00 92.81 98 HIS A CA 1
ATOM 804 C C . HIS A 1 98 ? -1.705 -7.169 -12.089 1.00 92.81 98 HIS A C 1
ATOM 806 O O . HIS A 1 98 ? -1.545 -7.817 -13.119 1.00 92.81 98 HIS A O 1
ATOM 812 N N . TYR A 1 99 ? -1.897 -5.849 -12.112 1.00 93.88 99 TYR A N 1
ATOM 813 C CA . TYR A 1 99 ? -1.932 -5.070 -13.350 1.00 93.88 99 TYR A CA 1
ATOM 814 C C . TYR A 1 99 ? -0.559 -4.554 -13.790 1.00 93.88 99 TYR A C 1
ATOM 816 O O . TYR A 1 99 ? -0.509 -3.716 -14.696 1.00 93.88 99 TYR A O 1
ATOM 824 N N . GLU A 1 100 ? 0.531 -5.024 -13.174 1.00 92.88 100 GLU A N 1
ATOM 825 C CA . GLU A 1 100 ? 1.906 -4.597 -13.471 1.00 92.88 100 GLU A CA 1
ATOM 826 C C . GLU A 1 100 ? 2.076 -3.069 -13.381 1.00 92.88 100 GLU A C 1
ATOM 828 O O . GLU A 1 100 ? 2.762 -2.433 -14.186 1.00 92.88 100 GLU A O 1
ATOM 833 N N . GLY A 1 101 ? 1.415 -2.451 -12.402 1.00 92.38 101 GLY A N 1
ATOM 834 C CA . GLY A 1 101 ? 1.339 -1.002 -12.249 1.00 92.38 101 GLY A CA 1
ATOM 835 C C . GLY A 1 101 ? 2.709 -0.339 -12.108 1.00 92.38 101 GLY A C 1
ATOM 836 O O . GLY A 1 101 ? 2.920 0.728 -12.679 1.00 92.38 101 GLY A O 1
ATOM 837 N N . LEU A 1 102 ? 3.665 -0.996 -11.440 1.00 91.38 102 LEU A N 1
ATOM 838 C CA . LEU A 1 102 ? 5.047 -0.509 -11.332 1.00 91.38 102 LEU A CA 1
ATOM 839 C C . LEU A 1 102 ? 5.739 -0.438 -12.701 1.00 91.38 102 LEU A C 1
ATOM 841 O O . LEU A 1 102 ? 6.332 0.585 -13.037 1.00 91.38 102 LEU A O 1
ATOM 845 N N . TYR A 1 103 ? 5.616 -1.490 -13.517 1.00 92.56 103 TYR A N 1
ATOM 846 C CA . TYR A 1 103 ? 6.195 -1.525 -14.861 1.00 92.56 103 TYR A CA 1
ATOM 847 C C . TYR A 1 103 ? 5.548 -0.480 -15.773 1.00 92.56 103 TYR A C 1
ATOM 849 O O . TYR A 1 103 ? 6.244 0.300 -16.422 1.00 92.56 103 TYR A O 1
ATOM 857 N N . LYS A 1 104 ? 4.214 -0.399 -15.779 1.00 92.62 104 LYS A N 1
ATOM 858 C CA . LYS A 1 104 ? 3.482 0.598 -16.577 1.00 92.62 104 LYS A CA 1
ATOM 859 C C . LYS A 1 104 ? 3.819 2.026 -16.152 1.00 92.62 104 LYS A C 1
ATOM 861 O O . LYS A 1 104 ? 4.040 2.879 -17.009 1.00 92.62 104 LYS A O 1
ATOM 866 N N . GLY A 1 105 ? 3.913 2.269 -14.844 1.00 91.75 105 GLY A N 1
ATOM 867 C CA . GLY A 1 105 ? 4.358 3.543 -14.287 1.00 91.75 105 GLY A CA 1
ATOM 868 C C . GLY A 1 105 ? 5.771 3.897 -14.741 1.00 91.75 105 GLY A C 1
ATOM 869 O O . GLY A 1 105 ? 6.011 5.025 -15.160 1.00 91.75 105 GLY A O 1
ATOM 870 N N . TRP A 1 106 ? 6.688 2.927 -14.752 1.00 92.00 106 TRP A N 1
ATOM 871 C CA . TRP A 1 106 ? 8.045 3.124 -15.257 1.00 92.00 106 TRP A CA 1
ATOM 872 C C . TRP A 1 106 ? 8.066 3.462 -16.751 1.00 92.00 106 TRP A C 1
ATOM 874 O O . TRP A 1 106 ? 8.684 4.448 -17.149 1.00 92.00 106 TRP A O 1
ATOM 884 N N . VAL A 1 107 ? 7.349 2.708 -17.587 1.00 90.44 107 VAL A N 1
ATOM 885 C CA . VAL A 1 107 ? 7.281 2.952 -19.039 1.00 90.44 107 VAL A CA 1
ATOM 886 C C . VAL A 1 107 ? 6.710 4.339 -19.353 1.00 90.44 107 VAL A C 1
ATOM 888 O O . VAL A 1 107 ? 7.203 5.006 -20.264 1.00 90.44 107 VAL A O 1
ATOM 891 N N . LEU A 1 108 ? 5.738 4.815 -18.569 1.00 89.31 108 LEU A N 1
ATOM 892 C CA . LEU A 1 108 ? 5.140 6.144 -18.727 1.00 89.31 108 LEU A CA 1
ATOM 893 C C . LEU A 1 108 ? 6.145 7.291 -18.504 1.00 89.31 108 LEU A C 1
ATOM 895 O O . LEU A 1 108 ? 6.010 8.356 -19.108 1.00 89.31 108 LEU A O 1
ATOM 899 N N . THR A 1 109 ? 7.186 7.078 -17.693 1.00 88.69 109 THR A N 1
ATOM 900 C CA . THR A 1 109 ? 8.175 8.127 -17.376 1.00 88.69 109 THR A CA 1
ATOM 901 C C . THR A 1 109 ? 9.011 8.544 -18.581 1.00 88.69 109 THR A C 1
ATOM 903 O O . THR A 1 109 ? 9.421 9.699 -18.663 1.00 88.69 109 THR A O 1
ATOM 906 N N . GLY A 1 110 ? 9.239 7.642 -19.543 1.00 82.69 110 GLY A N 1
ATOM 907 C CA . GLY A 1 110 ? 10.013 7.934 -20.751 1.00 82.69 110 GLY A CA 1
ATOM 908 C C . GLY A 1 110 ? 9.368 9.034 -21.604 1.00 82.69 110 GLY A C 1
ATOM 909 O O . GLY A 1 110 ? 9.995 10.079 -21.801 1.00 82.69 110 GLY A O 1
ATOM 910 N N . PRO A 1 111 ? 8.116 8.842 -22.065 1.00 82.31 111 PRO A N 1
ATOM 911 C CA . PRO A 1 111 ? 7.352 9.870 -22.762 1.00 82.31 111 PRO A CA 1
ATOM 912 C C . PRO A 1 111 ? 7.220 11.164 -21.959 1.00 82.31 111 PRO A C 1
ATOM 914 O O . PRO A 1 111 ? 7.413 12.237 -22.528 1.00 82.31 111 PRO A O 1
ATOM 917 N N . MET A 1 112 ? 6.964 11.084 -20.646 1.00 81.75 112 MET A N 1
ATOM 918 C CA . MET A 1 112 ? 6.862 12.278 -19.796 1.00 81.75 112 MET A CA 1
ATOM 919 C C . MET A 1 112 ? 8.159 13.087 -19.809 1.00 81.75 112 MET A C 1
ATOM 921 O O . MET A 1 112 ? 8.123 14.281 -20.093 1.00 81.75 112 MET A O 1
ATOM 925 N N . LEU A 1 113 ? 9.306 12.439 -19.590 1.00 81.62 113 LEU A N 1
ATOM 926 C CA . LEU A 1 113 ? 10.610 13.100 -19.591 1.00 81.62 113 LEU A CA 1
ATOM 927 C C . LEU A 1 113 ? 10.915 13.763 -20.944 1.00 81.62 113 LEU A C 1
ATOM 929 O O . LEU A 1 113 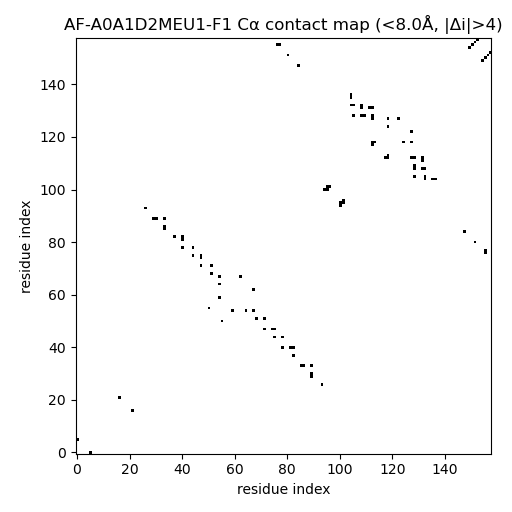? 11.386 14.898 -20.978 1.00 81.62 113 LEU A O 1
ATOM 933 N N . SER A 1 114 ? 10.595 13.089 -22.055 1.00 76.44 114 SER A N 1
ATOM 934 C CA . SER A 1 114 ? 10.767 13.659 -23.399 1.00 76.44 114 SER A CA 1
ATOM 935 C C . SER A 1 114 ? 9.802 14.814 -23.696 1.00 76.44 114 SER A C 1
ATOM 937 O O . SER A 1 114 ? 10.191 15.782 -24.344 1.00 76.44 114 SER A O 1
ATOM 939 N N . GLY A 1 115 ? 8.568 14.745 -23.187 1.00 75.38 115 GLY A N 1
ATOM 940 C CA . GLY A 1 115 ? 7.540 15.767 -23.382 1.00 75.38 115 GLY A CA 1
ATOM 941 C C . GLY A 1 115 ? 7.809 17.052 -22.603 1.00 75.38 115 GLY A C 1
ATOM 942 O O . GLY A 1 115 ? 7.425 18.125 -23.059 1.00 75.38 115 GLY A O 1
ATOM 943 N N . PHE A 1 116 ? 8.516 16.970 -21.471 1.00 72.31 116 PHE A N 1
ATOM 944 C CA . PHE A 1 116 ? 8.939 18.160 -20.733 1.00 72.31 116 PHE A CA 1
ATOM 945 C C . PHE A 1 116 ? 9.984 18.986 -21.495 1.00 72.31 116 PHE A C 1
ATOM 947 O O . PHE A 1 116 ? 10.105 20.169 -21.219 1.00 72.31 116 PHE A O 1
ATOM 954 N N . GLY A 1 117 ? 10.736 18.421 -22.448 1.00 68.38 117 GLY A N 1
ATOM 955 C CA . GLY A 1 117 ? 11.669 19.182 -23.298 1.00 68.38 117 GLY A CA 1
ATOM 956 C C . GLY A 1 117 ? 12.850 19.852 -22.570 1.00 68.38 117 GLY A C 1
ATOM 957 O O . GLY A 1 117 ? 13.671 20.498 -23.213 1.00 68.38 117 GLY A O 1
ATOM 958 N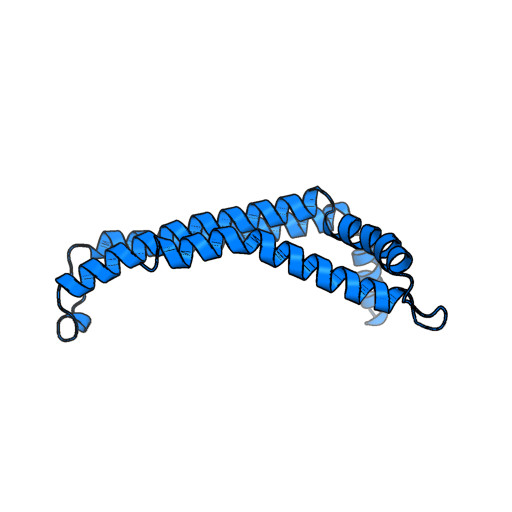 N . TYR A 1 118 ? 12.956 19.689 -21.247 1.00 65.75 118 TYR A N 1
ATOM 959 C CA . TYR A 1 118 ? 13.976 20.309 -20.395 1.00 65.75 118 TYR A CA 1
ATOM 960 C C . TYR A 1 118 ? 15.151 19.384 -20.059 1.00 65.75 118 TYR A C 1
ATOM 962 O O . TYR A 1 118 ? 16.081 19.829 -19.393 1.00 65.75 118 TYR A O 1
ATOM 970 N N . TRP A 1 119 ? 15.131 18.109 -20.472 1.00 68.00 119 TRP A N 1
ATOM 971 C CA . TRP A 1 119 ? 16.200 17.171 -20.120 1.00 68.00 119 TRP A CA 1
ATOM 972 C C . TRP A 1 119 ? 17.414 17.351 -21.046 1.00 68.00 119 TRP A C 1
ATOM 974 O O . TRP A 1 119 ? 17.295 17.093 -22.248 1.00 68.00 119 TRP A O 1
ATOM 984 N N . PRO A 1 120 ? 18.583 17.786 -20.533 1.00 65.44 120 PRO A N 1
ATOM 985 C CA . PRO A 1 120 ? 19.775 17.946 -21.354 1.00 65.44 120 PRO A CA 1
ATOM 986 C C . PRO A 1 120 ? 20.209 16.595 -21.928 1.00 65.44 120 PRO A C 1
ATOM 988 O O . PRO A 1 120 ? 20.305 15.611 -21.199 1.00 65.44 120 PRO A O 1
ATOM 991 N N . ALA A 1 121 ? 20.543 16.548 -23.220 1.00 64.81 121 ALA A N 1
ATOM 992 C CA . ALA A 1 121 ? 21.030 15.327 -23.876 1.00 64.81 121 ALA A CA 1
ATOM 993 C C . ALA A 1 121 ? 22.328 14.764 -23.254 1.00 64.81 121 ALA A C 1
ATOM 995 O O . ALA A 1 121 ? 22.706 13.631 -23.530 1.00 64.81 121 ALA A O 1
ATOM 996 N N . THR A 1 122 ? 23.013 15.557 -22.426 1.00 64.94 122 THR A N 1
ATOM 997 C CA . THR A 1 122 ? 24.233 15.198 -21.692 1.00 64.94 122 THR A CA 1
ATOM 998 C C . THR A 1 122 ? 23.981 14.485 -20.364 1.00 64.94 122 THR A C 1
ATOM 1000 O O . THR A 1 122 ? 24.937 13.999 -19.767 1.00 64.94 122 THR A O 1
ATOM 1003 N N . TRP A 1 123 ? 22.745 14.448 -19.862 1.00 67.56 123 TRP A N 1
ATOM 1004 C CA . TRP A 1 123 ? 22.414 13.835 -18.573 1.00 67.56 123 TRP A CA 1
ATOM 1005 C C . TRP A 1 123 ? 21.900 12.408 -18.738 1.00 67.56 123 TRP A C 1
ATOM 1007 O O . TRP A 1 123 ? 21.121 12.128 -19.652 1.00 67.56 123 TRP A O 1
ATOM 1017 N N . ASP A 1 124 ? 22.259 11.529 -17.797 1.00 72.12 124 ASP A N 1
ATOM 1018 C CA . ASP A 1 124 ? 21.775 10.150 -17.773 1.00 72.12 124 ASP A CA 1
ATOM 1019 C C . ASP A 1 124 ? 20.247 10.111 -17.712 1.00 72.12 124 ASP A C 1
ATOM 1021 O O . ASP A 1 124 ? 19.609 10.452 -16.712 1.00 72.12 124 ASP A O 1
ATOM 1025 N N . VAL A 1 125 ? 19.652 9.664 -18.816 1.00 77.12 125 VAL A N 1
ATOM 1026 C CA . VAL A 1 125 ? 18.200 9.549 -19.004 1.00 77.12 125 VAL A CA 1
ATOM 1027 C C . VAL A 1 125 ? 17.573 8.649 -17.933 1.00 77.12 125 VAL A C 1
ATOM 1029 O O . VAL A 1 125 ? 16.418 8.838 -17.556 1.00 77.12 125 VAL A O 1
ATOM 1032 N N . GLU A 1 126 ? 18.336 7.694 -17.406 1.00 82.75 126 GLU A N 1
ATOM 1033 C CA . GLU A 1 126 ? 17.904 6.785 -16.345 1.00 82.75 126 GLU A CA 1
ATOM 1034 C C . GLU A 1 126 ? 17.692 7.493 -14.996 1.00 82.75 126 GLU A C 1
ATOM 1036 O O . GLU A 1 126 ? 16.699 7.230 -14.309 1.00 82.75 126 GLU A O 1
ATOM 1041 N N . ILE A 1 127 ? 18.550 8.460 -14.649 1.00 86.31 127 ILE A N 1
ATOM 1042 C CA . ILE A 1 127 ? 18.390 9.269 -13.432 1.00 86.31 127 ILE A CA 1
ATOM 1043 C C . ILE A 1 127 ? 17.127 10.130 -13.553 1.00 86.31 127 ILE A C 1
ATOM 1045 O O . ILE A 1 127 ? 16.303 10.161 -12.637 1.00 86.31 127 ILE A O 1
ATOM 1049 N N . GLY A 1 128 ? 16.920 10.768 -14.710 1.00 84.50 128 GLY A N 1
ATOM 1050 C CA . GLY A 1 128 ? 15.719 11.566 -14.977 1.00 84.50 128 GLY A CA 1
ATOM 1051 C C . GLY A 1 128 ? 14.432 10.749 -14.895 1.00 84.50 128 GLY A C 1
ATOM 1052 O O . GLY A 1 128 ? 13.475 11.159 -14.236 1.00 84.50 128 GLY A O 1
ATOM 1053 N N . ARG A 1 129 ? 14.426 9.546 -15.483 1.00 87.50 129 ARG A N 1
ATOM 1054 C CA . ARG A 1 129 ? 13.297 8.607 -15.375 1.00 87.50 129 ARG A CA 1
ATOM 1055 C C . ARG A 1 129 ? 13.013 8.212 -13.931 1.00 87.50 129 ARG A C 1
ATOM 1057 O O . ARG A 1 129 ? 11.851 8.200 -13.540 1.00 87.50 129 ARG A O 1
ATOM 1064 N N . SER A 1 130 ? 14.047 7.968 -13.128 1.00 91.19 130 SER A N 1
ATOM 1065 C CA . SER A 1 130 ? 13.902 7.619 -11.709 1.00 91.19 130 SER A CA 1
ATOM 1066 C C . SER A 1 130 ? 13.272 8.748 -10.888 1.00 91.19 130 SER A C 1
ATOM 1068 O O . SER A 1 130 ? 12.399 8.494 -10.053 1.00 91.19 130 SER A O 1
ATOM 1070 N N . ILE A 1 131 ? 13.643 10.005 -11.157 1.00 90.19 131 ILE A N 1
ATOM 1071 C CA . ILE A 1 131 ? 13.028 11.181 -10.519 1.00 90.19 131 ILE A CA 1
ATOM 1072 C C . ILE A 1 131 ? 11.553 11.291 -10.919 1.00 90.19 131 ILE A C 1
ATOM 1074 O O . ILE A 1 131 ? 10.686 11.394 -10.050 1.00 90.19 131 ILE A O 1
ATOM 1078 N N . CYS A 1 132 ? 11.245 11.213 -12.218 1.00 90.06 132 CYS A N 1
ATOM 1079 C CA . CYS A 1 132 ? 9.863 11.241 -12.701 1.00 90.06 132 CYS A CA 1
ATOM 1080 C C . CYS A 1 132 ? 9.028 10.101 -12.108 1.00 90.06 132 CYS A C 1
ATOM 1082 O O . CYS A 1 132 ? 7.896 10.324 -11.683 1.00 90.06 132 CYS A O 1
ATOM 1084 N N . PHE A 1 133 ? 9.593 8.895 -12.038 1.00 93.38 133 PHE A N 1
ATOM 1085 C CA . PHE A 1 133 ? 8.938 7.738 -11.441 1.00 93.38 133 PHE A CA 1
ATOM 1086 C C . PHE A 1 133 ? 8.637 7.969 -9.961 1.00 93.38 133 PHE A C 1
ATOM 1088 O O . PHE A 1 133 ? 7.527 7.702 -9.510 1.00 93.38 133 PHE A O 1
ATOM 1095 N N . SER A 1 134 ? 9.591 8.532 -9.220 1.00 94.12 134 SER A N 1
ATOM 1096 C CA . SER A 1 134 ? 9.422 8.852 -7.799 1.00 94.12 134 SER A CA 1
ATOM 1097 C C . SER A 1 134 ? 8.308 9.878 -7.578 1.00 94.12 134 SER A C 1
ATOM 1099 O O . SER A 1 134 ? 7.484 9.707 -6.682 1.00 94.12 134 SER A O 1
ATOM 1101 N N . ILE A 1 135 ? 8.225 10.909 -8.427 1.00 93.25 135 ILE A N 1
ATOM 1102 C CA . ILE A 1 135 ? 7.143 11.906 -8.380 1.00 93.25 135 ILE A CA 1
ATOM 1103 C C . ILE A 1 135 ? 5.791 11.251 -8.685 1.00 93.25 135 ILE A C 1
ATOM 1105 O O . ILE A 1 135 ? 4.827 11.471 -7.953 1.00 93.25 135 ILE A O 1
ATOM 1109 N N . LEU A 1 136 ? 5.708 10.416 -9.726 1.00 93.44 136 LEU A N 1
ATOM 1110 C CA . LEU A 1 136 ? 4.487 9.675 -10.056 1.00 93.44 136 LEU A CA 1
ATOM 1111 C C . LEU A 1 136 ? 4.046 8.762 -8.909 1.00 93.44 136 LEU A C 1
ATOM 1113 O O . LEU A 1 136 ? 2.872 8.767 -8.543 1.00 93.44 136 LEU A O 1
ATOM 1117 N N . ALA A 1 137 ? 4.980 8.018 -8.316 1.00 93.75 137 ALA A N 1
ATOM 1118 C CA . ALA A 1 137 ? 4.713 7.165 -7.165 1.00 93.75 137 ALA A CA 1
ATOM 1119 C C . ALA A 1 137 ? 4.217 7.989 -5.967 1.00 93.75 137 ALA A C 1
ATOM 1121 O O . ALA A 1 137 ? 3.253 7.601 -5.310 1.00 93.75 137 ALA A O 1
ATOM 1122 N N . MET A 1 138 ? 4.812 9.159 -5.711 1.00 95.38 138 MET A N 1
ATOM 1123 C CA . MET A 1 138 ? 4.364 10.068 -4.655 1.00 95.38 138 MET A CA 1
ATOM 1124 C C . MET A 1 138 ? 2.938 10.579 -4.905 1.00 95.38 138 MET A C 1
ATOM 1126 O O . MET A 1 138 ? 2.116 10.572 -3.988 1.00 95.38 138 MET A O 1
ATOM 1130 N N . LEU A 1 139 ? 2.616 10.999 -6.131 1.00 94.81 139 LEU A N 1
ATOM 1131 C CA . LEU A 1 139 ? 1.271 11.463 -6.497 1.00 94.81 139 LEU A CA 1
ATOM 1132 C C . LEU A 1 139 ? 0.229 10.347 -6.376 1.00 94.81 139 LEU A C 1
ATOM 1134 O O . LEU A 1 139 ? -0.862 10.573 -5.846 1.00 94.81 139 LEU A O 1
ATOM 1138 N N . PHE A 1 140 ? 0.579 9.141 -6.824 1.00 94.19 140 PHE A N 1
ATOM 1139 C CA . PHE A 1 140 ? -0.260 7.956 -6.686 1.00 94.19 140 PHE A CA 1
ATOM 1140 C C . PHE A 1 140 ? -0.543 7.643 -5.212 1.00 94.19 140 PHE A C 1
ATOM 1142 O O . PHE A 1 140 ? -1.707 7.564 -4.823 1.00 94.19 140 PHE A O 1
ATOM 1149 N N . ASN A 1 141 ? 0.500 7.557 -4.379 1.00 93.44 141 ASN A N 1
ATOM 1150 C CA . ASN A 1 141 ? 0.360 7.277 -2.948 1.00 93.44 141 ASN A CA 1
ATOM 1151 C C . ASN A 1 141 ? -0.506 8.324 -2.236 1.00 93.44 141 ASN A C 1
ATOM 1153 O O . ASN A 1 141 ? -1.377 7.962 -1.449 1.00 93.44 141 ASN A O 1
ATOM 1157 N N . ASN A 1 142 ? -0.327 9.611 -2.546 1.00 94.06 142 ASN A N 1
ATOM 1158 C CA . ASN A 1 142 ? -1.177 10.660 -1.982 1.00 94.06 142 ASN A CA 1
ATOM 1159 C C . ASN A 1 142 ? -2.636 10.507 -2.426 1.00 94.06 142 ASN A C 1
ATOM 1161 O O . ASN A 1 142 ? -3.537 10.589 -1.602 1.00 94.06 142 ASN A O 1
ATOM 1165 N N . THR A 1 143 ? -2.883 10.233 -3.707 1.00 94.25 143 THR A N 1
ATOM 1166 C CA . THR A 1 143 ? -4.248 10.091 -4.239 1.00 94.25 143 THR A CA 1
ATOM 1167 C C . THR A 1 143 ? -4.989 8.919 -3.593 1.00 94.25 143 THR A C 1
ATOM 1169 O O . THR A 1 143 ? -6.160 9.044 -3.244 1.00 94.25 143 THR A O 1
ATOM 1172 N N . VAL A 1 144 ? -4.295 7.800 -3.391 1.00 93.06 144 VAL A N 1
ATOM 1173 C CA . VAL A 1 144 ? -4.815 6.614 -2.697 1.00 93.06 144 VAL A CA 1
ATOM 1174 C C . VAL A 1 144 ? -5.017 6.885 -1.197 1.00 93.06 144 VAL A C 1
ATOM 1176 O O . VAL A 1 144 ? -5.986 6.410 -0.611 1.00 93.06 144 VAL A O 1
ATOM 1179 N N . GLY A 1 145 ? -4.139 7.672 -0.567 1.00 91.31 145 GLY A N 1
ATOM 1180 C CA . GLY A 1 145 ? -4.188 7.959 0.871 1.00 91.31 145 GLY A CA 1
ATOM 1181 C C . GLY A 1 145 ? -5.183 9.048 1.292 1.00 91.31 145 GLY A C 1
ATOM 1182 O O . GLY A 1 145 ? -5.703 8.996 2.407 1.00 91.31 145 GLY A O 1
ATOM 1183 N N . ILE A 1 146 ? -5.488 10.016 0.421 1.00 93.38 146 ILE A N 1
ATOM 1184 C CA . ILE A 1 146 ? -6.363 11.161 0.739 1.00 93.38 146 ILE A CA 1
ATOM 1185 C C . ILE A 1 146 ? -7.743 10.733 1.271 1.00 93.38 146 ILE A C 1
ATOM 1187 O O . ILE A 1 146 ? -8.137 11.256 2.314 1.00 93.38 146 ILE A O 1
ATOM 1191 N N . PRO A 1 147 ? -8.486 9.796 0.642 1.00 90.69 147 PRO A N 1
ATOM 1192 C CA . PRO A 1 147 ? -9.809 9.404 1.131 1.00 90.69 147 PRO A CA 1
ATOM 1193 C C . PRO A 1 147 ? -9.779 8.857 2.562 1.00 90.69 147 PRO A C 1
ATOM 1195 O O . PRO A 1 147 ? -10.639 9.198 3.373 1.00 90.69 147 PRO A O 1
ATOM 1198 N N . LEU A 1 148 ? -8.761 8.050 2.886 1.00 90.50 148 LEU A N 1
ATOM 1199 C CA . LEU A 1 148 ? -8.563 7.517 4.233 1.00 90.50 148 LEU A CA 1
ATOM 1200 C C . LEU A 1 148 ? -8.212 8.631 5.222 1.00 90.50 148 LEU A C 1
ATOM 1202 O O . LEU A 1 148 ? -8.773 8.677 6.313 1.00 90.50 148 LEU A O 1
ATOM 1206 N N . SER A 1 149 ? -7.333 9.557 4.830 1.00 90.56 149 SER A N 1
ATOM 1207 C CA . SER A 1 149 ? -6.956 10.695 5.672 1.00 90.56 149 SER A CA 1
ATOM 1208 C C . SER A 1 149 ? -8.150 11.596 5.986 1.00 90.56 149 SER A C 1
ATOM 1210 O O . SER A 1 149 ? -8.318 11.990 7.135 1.00 90.56 149 SER A O 1
ATOM 1212 N N . ILE A 1 150 ? -8.991 11.898 4.992 1.00 92.25 150 ILE A N 1
ATOM 1213 C CA . ILE A 1 150 ? -10.190 12.725 5.183 1.00 92.25 150 ILE A CA 1
ATOM 1214 C C . ILE A 1 150 ? -11.142 12.045 6.167 1.00 92.25 150 ILE A C 1
ATOM 1216 O O . ILE A 1 150 ? -11.617 12.692 7.094 1.00 92.25 150 ILE A O 1
ATOM 1220 N N . TYR A 1 151 ? -11.394 10.744 6.002 1.00 91.62 151 TYR A N 1
ATOM 1221 C CA . TYR A 1 151 ? -12.263 10.015 6.923 1.00 91.62 151 TYR A CA 1
ATOM 1222 C C . TYR A 1 151 ? -11.686 9.981 8.346 1.00 91.62 151 TYR A C 1
ATOM 1224 O O . TYR A 1 151 ? -12.405 10.229 9.310 1.00 91.62 151 TYR A O 1
ATOM 1232 N N . SER A 1 152 ? -10.385 9.717 8.488 1.00 89.75 152 SER A N 1
ATOM 1233 C CA . SER A 1 152 ? -9.731 9.692 9.799 1.00 89.75 152 SER A CA 1
ATOM 1234 C C . SER A 1 152 ? -9.868 11.032 10.522 1.00 89.75 152 SER A C 1
ATOM 1236 O O . SER A 1 152 ? -10.283 11.059 11.673 1.00 89.75 152 SER A O 1
ATOM 1238 N N . THR A 1 153 ? -9.557 12.144 9.854 1.00 89.88 153 THR A N 1
ATOM 1239 C CA . THR A 1 153 ? -9.540 13.465 10.497 1.00 89.88 153 THR A CA 1
ATOM 1240 C C . THR A 1 153 ? -10.939 14.041 10.707 1.00 89.88 153 THR A C 1
ATOM 1242 O O . THR A 1 153 ? -11.218 14.555 11.778 1.00 89.88 153 THR A O 1
ATOM 1245 N N . PHE A 1 154 ? -11.827 13.953 9.714 1.00 91.62 154 PHE A N 1
ATOM 1246 C CA . PHE A 1 154 ? -13.119 14.656 9.754 1.00 91.62 154 PHE A CA 1
ATOM 1247 C C . PHE A 1 154 ? -14.299 13.793 10.214 1.00 91.62 154 PHE A C 1
ATOM 1249 O O . PHE A 1 154 ? -15.405 14.300 10.344 1.00 91.62 154 PHE A O 1
ATOM 1256 N N . VAL A 1 155 ? -14.113 12.483 10.402 1.00 86.38 155 VAL A N 1
ATOM 1257 C CA . VAL A 1 155 ? -15.188 11.593 10.883 1.00 86.38 155 VAL A CA 1
ATOM 1258 C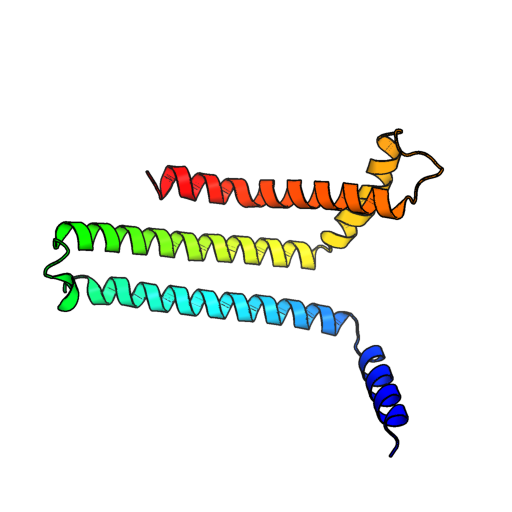 C . VAL A 1 155 ? -14.794 10.884 12.170 1.00 86.38 155 VAL A C 1
ATOM 1260 O O . VAL A 1 155 ? -15.647 10.659 13.020 1.00 86.38 155 VAL A O 1
ATOM 1263 N N . LEU A 1 156 ? -13.527 10.489 12.308 1.00 84.25 156 LEU A N 1
ATOM 1264 C CA . LEU A 1 156 ? -13.083 9.694 13.453 1.00 84.25 156 LEU A CA 1
ATOM 1265 C C . LEU A 1 156 ? -12.538 10.545 14.606 1.00 84.25 156 LEU A C 1
ATOM 1267 O O . LEU A 1 156 ? -12.611 10.116 15.756 1.00 84.25 156 LEU A O 1
ATOM 1271 N N . GLU A 1 157 ? -11.958 11.706 14.299 1.00 83.81 157 G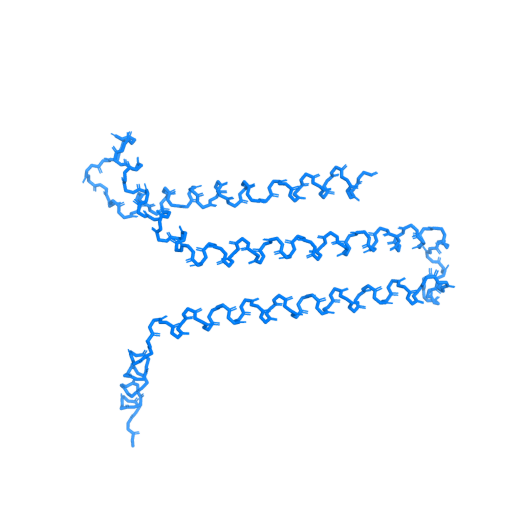LU A N 1
ATOM 1272 C CA . GLU A 1 157 ? -11.341 12.608 15.281 1.00 83.81 157 GLU A CA 1
ATOM 1273 C C . GLU A 1 157 ? -12.209 13.821 15.668 1.00 83.81 157 GLU A C 1
ATOM 1275 O O . GLU A 1 157 ? -11.897 14.457 16.676 1.00 83.81 157 GLU A O 1
ATOM 1280 N N . GLU A 1 158 ? -13.280 14.120 14.922 1.00 71.75 158 GLU A N 1
ATOM 1281 C CA . GLU A 1 158 ? -14.317 15.105 15.300 1.00 71.75 158 GLU A CA 1
ATOM 1282 C C . GLU A 1 158 ? -15.344 14.515 16.280 1.00 71.75 158 GLU A C 1
ATOM 1284 O O . GLU A 1 158 ? -15.692 15.221 17.258 1.00 71.75 158 GLU A O 1
#

Mean predicted aligned error: 8.46 Å

Nearest PDB structures (foldseek):
  6zsi-assembly1_C  TM=2.927E-01  e=1.809E+00  Homo sapiens
  6zsj-assembly1_C  TM=2.881E-01  e=2.670E+00  Homo sapiens
  8qb8-assembly1_A  TM=4.399E-01  e=8.122E+00  Saccharomyces cerevisiae

Sequence (158 aa):
MGIGEQITQLQTMFESIPPTSIYWTIIVCIWVEYLFELYLCIRQRRIYFTSANKLPTPLKDHMTLETFEKARVYGIDKNNFSIVSEFYGMVVLTALLHYEGLYKGWVLTGPMLSGFGYWPATWDVEIGRSICFSILAMLFNNTVGIPLSIYSTFVLEE

InterPro domains:
  IPR032456 CAAX prenyl protease 1, N-terminal [PF16491] (47-158)

Solvent-accessible surface area (backbone atoms only — not comparable to full-atom values): 9015 Å² total; per-residue (Å²): 136,56,73,68,59,54,50,52,52,50,51,55,55,59,71,66,56,52,72,67,58,54,52,51,49,53,52,51,52,54,52,52,52,50,54,50,52,52,50,51,53,54,52,54,50,48,49,53,61,71,46,68,87,54,78,54,81,90,44,56,89,78,49,54,72,67,60,51,51,54,53,41,53,52,51,51,54,52,49,54,49,46,56,53,52,51,51,50,52,52,51,52,53,50,48,34,61,74,70,42,39,68,59,54,48,50,61,52,20,53,61,51,53,61,70,66,71,74,69,58,93,88,52,67,64,66,61,56,33,52,53,46,35,51,52,52,51,51,53,50,52,48,63,69,43,46,66,57,50,50,46,48,55,71,64,71,69,106

pLDDT: mean 85.94, std 9.36, range [57.91, 97.0]

Radius of gyration: 24.54 Å; Cα contacts (8 Å, |Δi|>4): 55; chains: 1; bounding box: 53×50×65 Å

Foldseek 3Di:
DDPVVVVVVVVVVVVPDDPVNVLVVVLVVLVVVLVVVVVVLVVVLVVLVVCQPDDPPVCPVPDDNVRVNVVSVLSNVVSVLVNVLSVLVSVVVVCCSVVVVLVVLLVVLLVVLVVVVPDDPPDDVVVSSVVSSVVVVVVVVCVSCVVSVCCCVVPSVD

Organism: Orchesella cincta (NCBI:txid48709)